Protein AF-A0A1E4T4C9-F1 (afdb_monomer)

Radius of gyration: 32.25 Å; Cα contacts (8 Å, |Δi|>4): 107; chains: 1; bounding box: 64×19×102 Å

Mean predicted aligned error: 11.37 Å

Secondary structure (DSSP, 8-state):
-HHHHHHHHHHHHHHHHHHHHHHHHHHHHHHHHHHHHHHHHHHHHHHHHHHHHHHHHHHHHHHHH-SEEEEEHHHHHHHHTTTS-HHHHHHHSEEEE--TT-GGG-EEEEETHHHHHHHHHHHHHHHHHHHHHHHHHHHHHHHHHHHHHHHHHHHHH-

Sequence (158 aa):
IDSLKYNNLYNTREEMDSRIETKLLTYIDSETKQNTELLTKIDNTKELLKNRMKINDLIDKYTKQSRTITLTREEVQNLFGQDLDYNTILKSGKPLSHHKNQPMLDEFEFSMSSVQMSCKSLANAITIKMRECDELRKQVAESKSRWEDVSGKVVHLL

Structure (mmCIF, N/CA/C/O backbone):
data_AF-A0A1E4T4C9-F1
#
_entry.id   AF-A0A1E4T4C9-F1
#
loop_
_atom_site.group_PDB
_atom_site.id
_atom_site.type_symbol
_atom_site.label_atom_id
_atom_site.label_alt_id
_atom_site.label_comp_id
_atom_site.label_asym_id
_atom_site.label_entity_id
_atom_site.label_seq_id
_atom_site.pdbx_PDB_ins_code
_atom_site.Cartn_x
_atom_site.Cartn_y
_atom_site.Cartn_z
_atom_site.occupancy
_atom_site.B_iso_or_equiv
_atom_site.auth_seq_id
_atom_site.auth_comp_id
_atom_site.auth_asym_id
_atom_site.auth_atom_id
_atom_site.pdbx_PDB_model_num
ATOM 1 N N . ILE A 1 1 ? 46.275 8.889 -52.905 1.00 62.66 1 ILE A N 1
ATOM 2 C CA . ILE A 1 1 ? 46.030 9.739 -51.711 1.00 62.66 1 ILE A CA 1
ATOM 3 C C . ILE A 1 1 ? 44.532 9.815 -51.418 1.00 62.66 1 ILE A C 1
ATOM 5 O O . ILE A 1 1 ? 44.153 9.498 -50.300 1.00 62.66 1 ILE A O 1
ATOM 9 N N . ASP A 1 2 ? 43.678 10.083 -52.412 1.00 65.12 2 ASP A N 1
ATOM 10 C CA . ASP A 1 2 ? 42.219 10.174 -52.201 1.00 65.12 2 ASP A CA 1
ATOM 11 C C . ASP A 1 2 ? 41.534 8.856 -51.805 1.00 65.12 2 ASP A C 1
ATOM 13 O O . ASP A 1 2 ? 40.693 8.861 -50.915 1.00 65.12 2 ASP A O 1
ATOM 17 N N . SER A 1 3 ? 41.952 7.711 -52.358 1.00 68.31 3 SER A N 1
ATOM 18 C CA . SER A 1 3 ? 41.419 6.387 -51.968 1.00 68.31 3 SER A CA 1
ATOM 19 C C . SER A 1 3 ? 41.748 6.001 -50.514 1.00 68.31 3 SER A C 1
ATOM 21 O O . SER A 1 3 ? 40.895 5.467 -49.812 1.00 68.31 3 SER A O 1
ATOM 23 N N . LEU A 1 4 ? 42.952 6.326 -50.027 1.00 72.75 4 LEU A N 1
ATOM 24 C CA . LEU A 1 4 ? 43.340 6.111 -48.625 1.00 72.75 4 LEU A CA 1
ATOM 25 C C . LEU A 1 4 ? 42.569 7.041 -47.681 1.00 72.75 4 LEU A C 1
ATOM 27 O O . LEU A 1 4 ? 42.153 6.628 -46.604 1.00 72.75 4 LEU A O 1
ATOM 31 N N . LYS A 1 5 ? 42.341 8.290 -48.105 1.00 72.75 5 LYS A N 1
ATOM 32 C CA . LYS A 1 5 ? 41.525 9.257 -47.363 1.00 72.75 5 LYS A CA 1
ATOM 33 C C . LYS A 1 5 ? 40.066 8.797 -47.274 1.00 72.75 5 LYS A C 1
ATOM 35 O O . LYS A 1 5 ? 39.472 8.891 -46.208 1.00 72.75 5 LYS A O 1
ATOM 40 N N . TYR A 1 6 ? 39.526 8.255 -48.366 1.00 73.25 6 TYR A N 1
ATOM 41 C CA . TYR A 1 6 ? 38.178 7.694 -48.427 1.00 73.25 6 TYR A CA 1
ATOM 42 C C . TYR A 1 6 ? 38.021 6.458 -47.529 1.00 73.25 6 TYR A C 1
ATOM 44 O O . TYR A 1 6 ? 37.111 6.432 -46.707 1.00 73.25 6 TYR A O 1
ATOM 52 N N . ASN A 1 7 ? 38.944 5.490 -47.598 1.00 74.00 7 ASN A N 1
ATOM 53 C CA . ASN A 1 7 ? 38.919 4.309 -46.723 1.00 74.00 7 ASN A CA 1
ATOM 54 C C . ASN A 1 7 ? 39.040 4.672 -45.240 1.00 74.00 7 ASN A C 1
ATOM 56 O O . ASN A 1 7 ? 38.330 4.114 -44.411 1.00 74.00 7 ASN A O 1
ATOM 60 N N . ASN A 1 8 ? 39.895 5.637 -44.895 1.00 74.88 8 ASN A N 1
ATOM 61 C CA . ASN A 1 8 ? 40.017 6.080 -43.508 1.00 74.88 8 ASN A CA 1
ATOM 62 C C . ASN A 1 8 ? 38.733 6.751 -43.003 1.00 74.88 8 ASN A C 1
ATOM 64 O O . ASN A 1 8 ? 38.329 6.506 -41.870 1.00 74.88 8 ASN A O 1
ATOM 68 N N . LEU A 1 9 ? 38.071 7.567 -43.830 1.00 77.88 9 LEU A N 1
ATOM 69 C CA . LEU A 1 9 ? 36.792 8.189 -43.473 1.00 77.88 9 LEU A CA 1
ATOM 70 C C . LEU A 1 9 ? 35.664 7.157 -43.346 1.00 77.88 9 LEU A C 1
ATOM 72 O O . LEU A 1 9 ? 34.855 7.265 -42.429 1.00 77.88 9 LEU A O 1
ATOM 76 N N . TYR A 1 10 ? 35.636 6.151 -44.222 1.00 77.38 10 TYR A N 1
ATOM 77 C CA . TYR A 1 10 ? 34.677 5.049 -44.161 1.00 77.38 10 TYR A CA 1
ATOM 78 C C . TYR A 1 10 ? 34.843 4.224 -42.875 1.00 77.38 10 TYR A C 1
ATOM 80 O O . TYR A 1 10 ? 33.887 4.071 -42.122 1.00 77.38 10 TYR A O 1
ATOM 88 N N . ASN A 1 11 ? 36.070 3.802 -42.555 1.00 78.69 11 ASN A N 1
ATOM 89 C CA . ASN A 1 11 ? 36.355 3.042 -41.333 1.00 78.69 11 ASN A CA 1
ATOM 90 C C . ASN A 1 11 ? 36.059 3.854 -40.063 1.00 78.69 11 ASN A C 1
ATOM 92 O O . ASN A 1 11 ? 35.511 3.327 -39.102 1.00 78.69 11 ASN A O 1
ATOM 96 N N . THR A 1 12 ? 36.376 5.155 -40.070 1.00 81.38 12 THR A N 1
ATOM 97 C CA . THR A 1 12 ? 36.063 6.051 -38.942 1.00 81.38 12 THR A CA 1
ATOM 98 C C . THR A 1 12 ? 34.552 6.170 -38.734 1.00 81.38 12 THR A C 1
ATOM 100 O O . THR A 1 12 ? 34.092 6.246 -37.597 1.00 81.38 12 THR A O 1
ATOM 103 N N . ARG A 1 13 ? 33.771 6.185 -39.821 1.00 80.25 13 ARG A N 1
ATOM 104 C CA . ARG A 1 13 ? 32.309 6.204 -39.755 1.00 80.25 13 ARG A CA 1
ATOM 105 C C . ARG A 1 13 ? 31.761 4.901 -39.174 1.00 80.25 13 ARG A C 1
ATOM 107 O O . ARG A 1 13 ? 30.992 4.976 -38.226 1.00 80.25 13 ARG A O 1
ATOM 114 N N . GLU A 1 14 ? 32.194 3.743 -39.672 1.00 79.44 14 GLU A N 1
ATOM 115 C CA . GLU A 1 14 ? 31.755 2.449 -39.124 1.00 79.44 14 GLU A CA 1
ATOM 116 C C . GLU A 1 14 ? 32.119 2.294 -37.637 1.00 79.44 14 GLU A C 1
ATOM 118 O O . GLU A 1 14 ? 31.298 1.839 -36.842 1.00 79.44 14 GLU A O 1
ATOM 123 N N . GLU A 1 15 ? 33.308 2.742 -37.216 1.00 84.88 15 GLU A N 1
ATOM 124 C CA . GLU A 1 15 ? 33.681 2.754 -35.794 1.00 84.88 15 GLU A CA 1
ATOM 125 C C . GLU A 1 15 ? 32.794 3.686 -34.955 1.00 84.88 15 GLU A C 1
ATOM 127 O O . GLU A 1 15 ? 32.467 3.368 -33.807 1.00 84.88 15 GLU A O 1
ATOM 132 N N . MET A 1 16 ? 32.415 4.851 -35.489 1.00 82.25 16 MET A N 1
ATOM 133 C CA . MET A 1 16 ? 31.498 5.764 -34.803 1.00 82.25 16 MET A CA 1
ATOM 134 C C . MET A 1 16 ? 30.099 5.163 -34.684 1.00 82.25 16 MET A C 1
ATOM 136 O O . MET A 1 16 ? 29.543 5.191 -33.585 1.00 82.25 16 MET A O 1
ATOM 140 N N . ASP A 1 17 ? 29.573 4.578 -35.760 1.00 78.75 17 ASP A N 1
ATOM 141 C CA . ASP A 1 17 ? 28.251 3.947 -35.792 1.00 78.75 17 ASP A CA 1
ATOM 142 C C . ASP A 1 17 ? 28.195 2.771 -34.797 1.00 78.75 17 ASP A C 1
ATOM 144 O O . ASP A 1 17 ? 27.321 2.736 -33.928 1.00 78.75 17 ASP A O 1
ATOM 148 N N . SER A 1 18 ? 29.218 1.907 -34.779 1.00 81.12 18 SER A N 1
ATOM 149 C CA . SER A 1 18 ? 29.323 0.797 -33.817 1.00 81.12 18 SER A CA 1
ATOM 150 C C . SER A 1 18 ? 29.443 1.264 -32.354 1.00 81.12 18 SER A C 1
ATOM 152 O O . SER A 1 18 ? 28.839 0.684 -31.440 1.00 81.12 18 SER A O 1
ATOM 154 N N . ARG A 1 19 ? 30.179 2.357 -32.085 1.00 84.25 19 ARG A N 1
ATOM 155 C CA . ARG A 1 19 ? 30.264 2.942 -30.728 1.00 84.25 19 ARG A CA 1
ATOM 156 C C . ARG A 1 19 ? 28.947 3.570 -30.285 1.00 84.25 19 ARG A C 1
ATOM 158 O O . A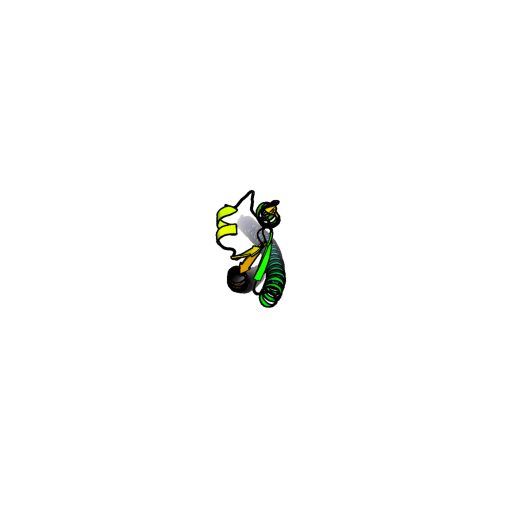RG A 1 19 ? 28.642 3.523 -29.090 1.00 84.25 19 ARG A O 1
ATOM 165 N N . ILE A 1 20 ? 28.206 4.189 -31.202 1.00 79.94 20 ILE A N 1
ATOM 166 C CA . ILE A 1 20 ? 26.882 4.758 -30.930 1.00 79.94 20 ILE A CA 1
ATOM 167 C C . ILE A 1 20 ? 25.905 3.628 -30.603 1.00 79.94 20 ILE A C 1
ATOM 169 O O . ILE A 1 20 ? 25.270 3.679 -29.549 1.00 79.94 20 ILE A O 1
ATOM 173 N N . GLU A 1 21 ? 25.862 2.584 -31.429 1.00 79.44 21 GLU A N 1
ATOM 174 C CA . GLU A 1 21 ? 25.024 1.400 -31.222 1.00 79.44 21 GLU A CA 1
ATOM 175 C C . GLU A 1 21 ? 25.282 0.757 -29.854 1.00 79.44 21 GLU A C 1
ATOM 177 O O . GLU A 1 21 ? 24.367 0.617 -29.041 1.00 79.44 21 GLU A O 1
ATOM 182 N N . THR A 1 22 ? 26.547 0.469 -29.536 1.00 81.81 22 THR A N 1
ATOM 183 C CA . THR A 1 22 ? 26.927 -0.166 -28.262 1.00 81.81 22 THR A CA 1
ATOM 184 C C . THR A 1 22 ? 26.492 0.668 -27.053 1.00 81.81 22 THR A C 1
ATOM 186 O O . THR A 1 22 ? 25.983 0.133 -26.061 1.00 81.81 22 THR A O 1
ATOM 189 N N . LYS A 1 23 ? 26.675 1.995 -27.113 1.00 83.12 23 LYS A N 1
ATOM 190 C CA . LYS A 1 23 ? 26.260 2.898 -26.029 1.00 83.12 23 LYS A CA 1
ATOM 191 C C . LYS A 1 23 ? 24.743 2.940 -25.873 1.00 83.12 23 LYS A C 1
ATOM 193 O O . LYS A 1 23 ? 24.268 2.953 -24.739 1.00 83.12 23 LYS A O 1
ATOM 198 N N . LEU A 1 24 ? 24.002 2.961 -26.980 1.00 80.19 24 LEU A N 1
ATOM 199 C CA . LEU A 1 24 ? 22.541 2.988 -26.961 1.00 80.19 24 LEU A CA 1
ATOM 200 C C . LEU A 1 24 ? 21.973 1.682 -26.402 1.00 80.19 24 LEU A C 1
ATOM 202 O O . LEU A 1 24 ? 21.144 1.742 -25.497 1.00 80.19 24 LEU A O 1
ATOM 206 N N . LEU A 1 25 ? 22.478 0.525 -26.841 1.00 79.81 25 LEU A N 1
ATOM 207 C CA . LEU A 1 25 ? 22.076 -0.783 -26.307 1.00 79.81 25 LEU A CA 1
ATOM 208 C C . LEU A 1 25 ? 22.343 -0.890 -24.799 1.00 79.81 25 LEU A C 1
ATOM 210 O O . LEU A 1 25 ? 21.449 -1.244 -24.036 1.00 79.81 25 LEU A O 1
ATOM 214 N N . THR A 1 26 ? 23.529 -0.469 -24.346 1.00 84.94 26 THR A N 1
ATOM 215 C CA . THR A 1 26 ? 23.871 -0.460 -22.910 1.00 84.94 26 THR A CA 1
ATOM 216 C C . THR A 1 26 ? 22.909 0.418 -22.098 1.00 84.94 26 THR A C 1
ATOM 218 O O . THR A 1 26 ? 22.525 0.070 -20.979 1.00 84.94 26 THR A O 1
ATOM 221 N N . TYR A 1 27 ? 22.513 1.568 -22.649 1.00 83.31 27 TYR A N 1
ATOM 222 C CA . TYR A 1 27 ? 21.563 2.465 -21.998 1.00 83.31 27 TYR A CA 1
ATOM 223 C C . TYR A 1 27 ? 20.162 1.838 -21.916 1.00 83.31 27 TYR A C 1
ATOM 225 O O . TYR A 1 27 ? 19.547 1.852 -20.850 1.00 83.31 27 TYR A O 1
ATOM 233 N N . ILE A 1 28 ? 19.693 1.222 -23.006 1.00 80.31 28 ILE A N 1
ATOM 234 C CA . ILE A 1 28 ? 18.401 0.520 -23.073 1.00 80.31 28 ILE A CA 1
ATOM 235 C C . ILE A 1 28 ? 18.335 -0.618 -22.046 1.00 80.31 28 ILE A C 1
ATOM 237 O O . ILE A 1 28 ? 17.335 -0.742 -21.332 1.00 80.31 28 ILE A O 1
ATOM 241 N N . ASP A 1 29 ? 19.398 -1.413 -21.918 1.00 80.94 29 ASP A N 1
ATOM 242 C CA . ASP A 1 29 ? 19.468 -2.503 -20.939 1.00 80.94 29 ASP A CA 1
ATOM 243 C C . ASP A 1 29 ? 19.393 -1.979 -19.499 1.00 80.94 29 ASP A C 1
ATOM 245 O O . ASP A 1 29 ? 18.646 -2.506 -18.665 1.00 80.94 29 ASP A O 1
ATOM 249 N N . SER A 1 30 ? 20.126 -0.898 -19.207 1.00 86.12 30 SER A N 1
ATOM 250 C CA . SER A 1 30 ? 20.096 -0.237 -17.899 1.00 86.12 30 SER A CA 1
ATOM 251 C C . SER A 1 30 ? 18.696 0.286 -17.556 1.00 86.12 30 SER A C 1
ATOM 253 O O . SER A 1 30 ? 18.185 0.006 -16.469 1.00 86.12 30 SER A O 1
ATOM 255 N N . GLU A 1 31 ? 18.044 1.000 -18.475 1.00 84.38 31 GLU A N 1
ATOM 256 C CA . GLU A 1 31 ? 16.681 1.522 -18.289 1.00 84.38 31 GLU A CA 1
ATOM 257 C C . GLU A 1 31 ? 15.652 0.393 -18.122 1.00 84.38 31 GLU A C 1
ATOM 259 O O . GLU A 1 31 ? 14.770 0.453 -17.261 1.00 84.38 31 GLU A O 1
ATOM 264 N N . THR A 1 32 ? 15.780 -0.689 -18.894 1.00 82.06 32 THR A N 1
ATOM 265 C CA . THR A 1 32 ? 14.893 -1.860 -18.798 1.00 82.06 32 THR A CA 1
ATOM 266 C C . THR A 1 32 ? 14.999 -2.530 -17.428 1.00 82.06 32 THR A C 1
ATOM 268 O O . THR A 1 32 ? 13.980 -2.879 -16.813 1.00 82.06 32 THR A O 1
ATOM 271 N N . LYS A 1 33 ? 16.224 -2.663 -16.907 1.00 86.62 33 LYS A N 1
ATOM 272 C CA . LYS A 1 33 ? 16.468 -3.174 -15.556 1.00 86.62 33 LYS A CA 1
ATOM 273 C C . LYS A 1 33 ? 15.841 -2.265 -14.497 1.00 86.62 33 LYS A C 1
ATOM 275 O O . LYS A 1 33 ? 15.100 -2.757 -13.645 1.00 86.62 33 LYS A O 1
ATOM 280 N N . GLN A 1 34 ? 16.066 -0.953 -14.581 1.00 89.19 34 GLN A N 1
ATOM 281 C CA . GLN A 1 34 ? 15.492 0.017 -13.642 1.00 89.19 34 GLN A CA 1
ATOM 282 C C . GLN A 1 34 ? 13.957 -0.012 -13.645 1.00 89.19 34 GLN A C 1
ATOM 284 O O . GLN A 1 34 ? 13.342 -0.050 -12.579 1.00 89.19 34 GLN A O 1
ATOM 289 N N . ASN A 1 35 ? 13.326 -0.084 -14.819 1.00 86.75 35 ASN A N 1
ATOM 290 C CA . ASN A 1 35 ? 11.871 -0.208 -14.936 1.00 86.75 35 ASN A CA 1
ATOM 291 C C . ASN A 1 35 ? 11.343 -1.475 -14.247 1.00 86.75 35 ASN A C 1
ATOM 293 O O . ASN A 1 35 ? 10.336 -1.426 -13.540 1.00 86.75 35 ASN A O 1
ATOM 297 N N . THR A 1 36 ? 12.037 -2.603 -14.402 1.00 86.75 36 THR A N 1
ATOM 298 C CA . THR A 1 36 ? 11.662 -3.872 -13.753 1.00 86.75 36 THR A CA 1
ATOM 299 C C . THR A 1 36 ? 11.763 -3.777 -12.227 1.00 86.75 36 THR A C 1
ATOM 301 O O . THR A 1 36 ? 10.860 -4.214 -11.504 1.00 86.75 36 THR A O 1
ATOM 304 N N . GLU A 1 37 ? 12.830 -3.155 -11.720 1.00 91.81 37 GLU A N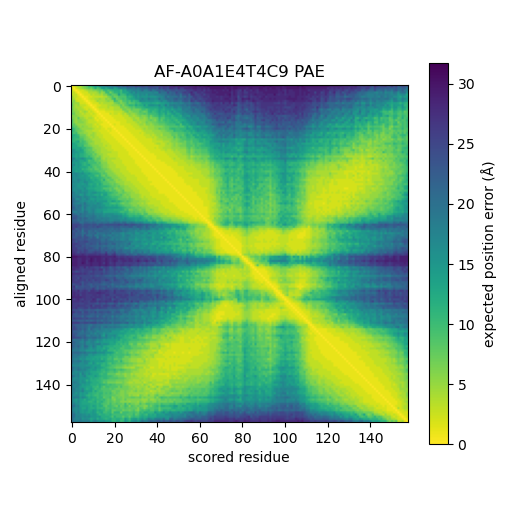 1
ATOM 305 C CA . GLU A 1 37 ? 13.009 -2.907 -10.286 1.00 91.81 37 GLU A CA 1
ATOM 306 C C . GLU A 1 37 ? 11.923 -1.977 -9.724 1.00 91.81 37 GLU A C 1
ATOM 308 O O . GLU A 1 37 ? 11.381 -2.242 -8.647 1.00 91.81 37 GLU A O 1
ATOM 313 N N . LEU A 1 38 ? 11.566 -0.912 -10.451 1.00 91.62 38 LEU A N 1
ATOM 314 C CA . LEU A 1 38 ? 10.505 0.019 -10.057 1.00 91.62 38 LEU A CA 1
ATOM 315 C C . LEU A 1 38 ? 9.138 -0.666 -10.000 1.00 91.62 38 LEU A C 1
ATOM 317 O O . LEU A 1 38 ? 8.434 -0.515 -9.002 1.00 91.62 38 LEU A O 1
ATOM 321 N N . LEU A 1 39 ? 8.782 -1.467 -11.009 1.00 90.69 39 LEU A N 1
ATOM 322 C CA . LEU A 1 39 ? 7.530 -2.233 -11.007 1.00 90.69 39 LEU A CA 1
ATOM 323 C C . LEU A 1 39 ? 7.457 -3.190 -9.814 1.00 90.69 39 LEU A C 1
ATOM 325 O O . LEU A 1 39 ? 6.444 -3.235 -9.119 1.00 90.69 39 LEU A O 1
ATOM 329 N N . THR A 1 40 ? 8.555 -3.888 -9.519 1.00 93.00 40 THR A N 1
ATOM 330 C CA . THR A 1 40 ? 8.634 -4.796 -8.366 1.00 93.00 40 THR A CA 1
ATOM 331 C C . THR A 1 40 ? 8.455 -4.042 -7.045 1.00 93.00 40 THR A C 1
ATOM 333 O O . THR A 1 40 ? 7.715 -4.480 -6.163 1.00 93.00 40 THR A O 1
ATOM 336 N N . LYS A 1 41 ? 9.091 -2.871 -6.897 1.00 93.81 41 LYS A N 1
ATOM 337 C CA . LYS A 1 41 ? 8.935 -2.012 -5.709 1.00 93.81 41 LYS A CA 1
ATOM 338 C C . LYS A 1 41 ? 7.501 -1.507 -5.548 1.00 93.81 41 LYS A C 1
ATOM 340 O O . LYS A 1 41 ? 6.989 -1.505 -4.425 1.00 93.81 41 LYS A O 1
ATOM 345 N N . ILE A 1 42 ? 6.855 -1.101 -6.641 1.00 91.00 42 ILE A N 1
ATOM 346 C CA . ILE A 1 42 ? 5.453 -0.663 -6.637 1.00 91.00 42 ILE A CA 1
ATOM 347 C C . ILE A 1 42 ? 4.544 -1.810 -6.186 1.00 91.00 42 ILE A C 1
ATOM 349 O O . ILE A 1 42 ? 3.713 -1.614 -5.300 1.00 91.00 42 ILE A O 1
ATOM 353 N N . ASP A 1 43 ? 4.748 -3.017 -6.712 1.00 91.56 43 ASP A N 1
ATOM 354 C CA . ASP A 1 43 ? 3.918 -4.181 -6.388 1.00 91.56 43 ASP A CA 1
ATOM 355 C C . ASP A 1 43 ? 4.065 -4.614 -4.931 1.00 91.56 43 ASP A C 1
ATOM 357 O O . ASP A 1 43 ? 3.062 -4.796 -4.235 1.00 91.56 43 ASP A O 1
ATOM 361 N N . ASN A 1 44 ? 5.299 -4.660 -4.427 1.00 92.62 44 ASN A N 1
ATOM 362 C CA . ASN A 1 44 ? 5.570 -4.932 -3.016 1.00 92.62 44 ASN A CA 1
ATOM 363 C C . ASN A 1 44 ? 4.927 -3.880 -2.099 1.00 92.62 44 ASN A C 1
ATOM 365 O O . ASN A 1 44 ? 4.327 -4.216 -1.076 1.00 92.62 44 ASN A O 1
ATOM 369 N N . THR A 1 45 ? 5.008 -2.601 -2.476 1.00 90.81 45 THR A N 1
ATOM 370 C CA . THR A 1 45 ? 4.394 -1.503 -1.715 1.00 90.81 45 THR A CA 1
ATOM 371 C C . THR A 1 45 ? 2.872 -1.618 -1.714 1.00 90.81 45 THR A C 1
ATOM 373 O O . THR A 1 45 ? 2.236 -1.468 -0.668 1.00 90.81 45 THR A O 1
ATOM 376 N N . LYS A 1 46 ? 2.270 -1.944 -2.863 1.00 89.31 46 LYS A N 1
ATOM 377 C CA . LYS A 1 46 ? 0.823 -2.139 -2.979 1.00 89.31 46 LYS A CA 1
ATOM 378 C C . LYS A 1 46 ? 0.348 -3.317 -2.131 1.00 89.31 46 LYS A C 1
ATOM 380 O O . LYS A 1 46 ? -0.693 -3.214 -1.485 1.00 89.31 46 LYS A O 1
ATOM 385 N N . GLU A 1 47 ? 1.104 -4.410 -2.079 1.00 91.88 47 GLU A N 1
ATOM 386 C CA . GLU A 1 47 ? 0.761 -5.562 -1.241 1.00 91.88 47 GLU A CA 1
ATOM 387 C C . GLU A 1 47 ? 0.874 -5.244 0.258 1.00 91.88 47 GLU A C 1
ATOM 389 O O . GLU A 1 47 ? -0.024 -5.581 1.035 1.00 91.88 47 GLU A O 1
ATOM 394 N N . LEU A 1 48 ? 1.901 -4.490 0.667 1.00 90.69 48 LEU A N 1
ATOM 395 C CA . LEU A 1 48 ? 2.013 -3.972 2.033 1.00 90.69 48 LEU A CA 1
ATOM 396 C C . LEU A 1 48 ? 0.792 -3.117 2.413 1.00 90.69 48 LEU A C 1
ATOM 398 O O . LEU A 1 48 ? 0.239 -3.272 3.503 1.00 90.69 48 LEU A O 1
ATOM 402 N N . LEU A 1 49 ? 0.346 -2.234 1.513 1.00 88.94 49 LEU A N 1
ATOM 403 C CA . LEU A 1 49 ? -0.839 -1.396 1.718 1.00 88.94 49 LEU A CA 1
ATOM 404 C C . LEU A 1 49 ? -2.118 -2.232 1.864 1.00 88.94 49 LEU A C 1
ATOM 406 O O . LEU A 1 49 ? -2.910 -1.961 2.768 1.00 88.94 49 LEU A O 1
ATOM 410 N N . LYS A 1 50 ? -2.299 -3.290 1.061 1.00 90.50 50 LYS A N 1
ATOM 411 C CA . LYS A 1 50 ? -3.427 -4.225 1.232 1.00 90.50 50 LYS A CA 1
ATOM 412 C C . LYS A 1 50 ? -3.389 -4.925 2.588 1.00 90.50 50 LYS A C 1
ATOM 414 O O . LYS A 1 50 ? -4.427 -5.063 3.229 1.00 90.50 50 LYS A O 1
ATOM 419 N N . ASN A 1 51 ? -2.214 -5.354 3.044 1.00 88.75 51 ASN A N 1
ATOM 420 C CA . ASN A 1 51 ? -2.074 -5.995 4.352 1.00 88.75 51 ASN A CA 1
ATOM 421 C C . ASN A 1 51 ? -2.391 -5.023 5.496 1.00 88.75 51 ASN A C 1
ATOM 423 O O . ASN A 1 51 ? -3.106 -5.392 6.426 1.00 88.75 51 ASN A O 1
ATOM 427 N N . ARG A 1 52 ? -1.959 -3.760 5.390 1.00 88.69 52 ARG A N 1
ATOM 428 C CA . ARG A 1 52 ? -2.353 -2.696 6.330 1.00 88.69 52 ARG A CA 1
ATOM 429 C C . ARG A 1 52 ? -3.863 -2.460 6.329 1.00 88.69 52 ARG A C 1
ATOM 431 O O . ARG A 1 52 ? -4.433 -2.316 7.405 1.00 88.69 52 ARG A O 1
ATOM 438 N N . MET A 1 53 ? -4.511 -2.484 5.160 1.00 89.81 53 MET A N 1
ATOM 439 C CA . MET A 1 53 ? -5.971 -2.376 5.068 1.00 89.81 53 MET A CA 1
ATOM 440 C C . MET A 1 53 ? -6.660 -3.530 5.801 1.00 89.81 53 MET A C 1
ATOM 442 O O . MET A 1 53 ? -7.525 -3.286 6.631 1.00 89.81 53 MET A O 1
ATOM 446 N N . LYS A 1 54 ? -6.223 -4.778 5.576 1.00 90.25 54 LYS A N 1
ATOM 447 C CA . LYS A 1 54 ? -6.781 -5.955 6.265 1.00 90.25 54 LYS A CA 1
ATOM 448 C C . LYS A 1 54 ? -6.680 -5.829 7.787 1.00 90.25 54 LYS A C 1
ATOM 450 O O . LYS A 1 54 ? -7.641 -6.133 8.484 1.00 90.25 54 LYS A O 1
ATOM 455 N N . ILE A 1 55 ? -5.534 -5.378 8.302 1.00 87.81 55 ILE A N 1
ATOM 456 C CA . ILE A 1 55 ? -5.339 -5.158 9.743 1.00 87.81 55 ILE A CA 1
ATOM 457 C C . ILE A 1 55 ? -6.278 -4.056 10.247 1.00 87.81 55 ILE A C 1
ATOM 459 O O . ILE A 1 55 ? -6.957 -4.247 11.253 1.00 87.81 55 ILE A O 1
ATOM 463 N N . ASN A 1 56 ? -6.361 -2.932 9.534 1.00 89.12 56 ASN A N 1
ATOM 464 C CA . ASN A 1 56 ? -7.254 -1.830 9.884 1.00 89.12 56 ASN A CA 1
ATOM 465 C C . ASN A 1 56 ? -8.729 -2.266 9.905 1.00 89.12 56 ASN A C 1
ATOM 467 O O . ASN A 1 56 ? -9.452 -1.929 10.837 1.00 89.12 56 ASN A O 1
ATOM 471 N N . ASP A 1 57 ? -9.157 -3.081 8.941 1.00 88.62 57 ASP A N 1
ATOM 472 C CA . ASP A 1 57 ? -10.513 -3.635 8.885 1.00 88.62 57 ASP A CA 1
ATOM 473 C C . ASP A 1 57 ? -10.798 -4.595 10.047 1.00 88.62 57 ASP A C 1
ATOM 475 O O . ASP A 1 57 ? -11.921 -4.643 10.550 1.00 88.62 57 ASP A O 1
ATOM 479 N N . LEU A 1 58 ? -9.804 -5.374 10.488 1.00 88.06 58 LEU A N 1
ATOM 480 C CA . LEU A 1 58 ? -9.935 -6.238 11.666 1.00 88.06 58 LEU A CA 1
ATOM 481 C C . LEU A 1 58 ? -10.095 -5.411 12.947 1.00 88.06 58 LEU A C 1
ATOM 483 O O . LEU A 1 58 ? -10.981 -5.706 13.750 1.00 88.06 58 LEU A O 1
ATOM 487 N N . ILE A 1 59 ? -9.293 -4.354 13.110 1.00 86.06 59 ILE A N 1
ATOM 488 C CA . ILE A 1 59 ? -9.391 -3.427 14.247 1.00 86.06 59 ILE A CA 1
ATOM 489 C C . ILE A 1 59 ? -10.748 -2.708 14.231 1.00 86.06 59 ILE A C 1
ATOM 491 O O . ILE A 1 59 ? -11.437 -2.665 15.250 1.00 86.06 59 ILE A O 1
ATOM 495 N N . ASP A 1 60 ? -11.189 -2.202 13.078 1.00 87.19 60 ASP A N 1
ATOM 496 C CA . ASP A 1 60 ? -12.494 -1.547 12.931 1.00 87.19 60 ASP A CA 1
ATOM 497 C C . ASP A 1 60 ? -13.654 -2.511 13.244 1.00 87.19 60 ASP A C 1
ATOM 499 O O . ASP A 1 60 ? -14.588 -2.156 13.960 1.00 87.19 60 ASP A O 1
ATOM 503 N N . LYS A 1 61 ? -13.582 -3.773 12.798 1.00 86.06 61 LYS A N 1
ATOM 504 C CA . LYS A 1 61 ? -14.575 -4.802 13.161 1.00 86.06 61 LYS A CA 1
ATOM 505 C C . LYS A 1 61 ? -14.620 -5.054 14.666 1.00 86.06 61 LYS A C 1
ATOM 507 O O . LYS A 1 61 ? -15.712 -5.084 15.232 1.00 86.06 61 LYS A O 1
ATOM 512 N N . TYR A 1 62 ? -13.464 -5.203 15.308 1.00 84.19 62 TYR A N 1
ATOM 513 C CA . TYR A 1 62 ? -13.379 -5.422 16.753 1.00 84.19 62 TYR A CA 1
ATOM 514 C C . TYR A 1 62 ? -13.938 -4.224 17.538 1.00 84.19 62 TYR A C 1
ATOM 516 O O . TYR A 1 62 ? -14.794 -4.374 18.410 1.00 84.19 62 TYR A O 1
ATOM 524 N N . THR A 1 63 ? -13.545 -3.007 17.157 1.00 83.31 63 THR A N 1
ATOM 525 C CA . THR A 1 63 ? -14.016 -1.762 17.791 1.00 83.31 63 THR A CA 1
ATOM 526 C C . THR A 1 63 ? -15.478 -1.421 17.495 1.00 83.31 63 THR A C 1
ATOM 528 O O . THR A 1 63 ? -16.077 -0.604 18.190 1.00 83.31 63 THR A O 1
ATOM 531 N N . LYS A 1 64 ? -16.098 -2.021 16.474 1.00 81.00 64 LYS A N 1
ATOM 532 C CA . LYS A 1 64 ? -17.548 -1.923 16.241 1.00 81.00 64 LYS A CA 1
ATOM 533 C C . LYS A 1 64 ? -18.354 -2.863 17.131 1.00 81.00 64 LYS A C 1
ATOM 535 O O . LYS A 1 64 ? -19.483 -2.523 17.482 1.00 81.00 64 LYS A O 1
ATOM 540 N N . GLN A 1 65 ? -17.797 -4.021 17.482 1.00 82.56 65 GLN A N 1
ATOM 541 C CA . GLN A 1 65 ? -18.436 -4.978 18.388 1.00 82.56 65 GLN A CA 1
ATOM 542 C C . GLN A 1 65 ? -18.404 -4.482 19.837 1.00 82.56 65 GLN A C 1
ATOM 544 O O . GLN A 1 65 ? -19.402 -4.609 20.542 1.00 82.56 65 GLN A O 1
ATOM 549 N N . SER A 1 66 ? -17.302 -3.847 20.248 1.00 77.94 66 SER A N 1
ATOM 550 C CA . SER A 1 66 ? -17.165 -3.234 21.570 1.00 77.94 66 SER A CA 1
ATOM 551 C C . SER A 1 66 ? -17.144 -1.711 21.458 1.00 77.94 66 SER A C 1
ATOM 553 O O . SER A 1 66 ? -16.145 -1.121 21.053 1.00 77.94 66 SER A O 1
ATOM 555 N N . ARG A 1 67 ? -18.256 -1.050 21.812 1.00 81.56 67 ARG A N 1
ATOM 556 C CA . ARG A 1 67 ? -18.349 0.428 21.799 1.00 81.56 67 ARG A CA 1
ATOM 557 C C . ARG A 1 67 ? -17.432 1.080 22.830 1.00 81.56 67 ARG A C 1
ATOM 559 O O . ARG A 1 67 ? -17.051 2.244 22.669 1.00 81.56 67 ARG A O 1
ATOM 566 N N . THR A 1 68 ? -17.117 0.331 23.875 1.00 85.06 68 THR A N 1
ATOM 567 C CA . THR A 1 68 ? -16.267 0.752 24.973 1.00 85.06 68 THR A CA 1
ATOM 568 C C . THR A 1 68 ? -15.219 -0.313 25.275 1.00 85.06 68 THR A C 1
ATOM 570 O O . THR A 1 68 ? -15.359 -1.470 24.875 1.00 85.06 68 THR A O 1
ATOM 573 N N . ILE A 1 69 ? -14.135 0.090 25.924 1.00 86.56 69 ILE A N 1
ATOM 574 C CA . ILE A 1 69 ? -13.140 -0.808 26.507 1.00 86.56 69 ILE A CA 1
ATOM 575 C C . ILE A 1 69 ? -12.972 -0.429 27.973 1.00 86.56 69 ILE A C 1
ATOM 577 O O . ILE A 1 69 ? -12.902 0.757 28.295 1.00 86.56 69 ILE A O 1
ATOM 581 N N . THR A 1 70 ? -12.926 -1.430 28.844 1.00 88.81 70 THR A N 1
ATOM 582 C CA . THR A 1 70 ? -12.628 -1.233 30.262 1.00 88.81 70 THR A CA 1
ATOM 583 C C . THR A 1 70 ? -11.156 -1.522 30.490 1.00 88.81 70 THR A C 1
ATOM 585 O O . THR A 1 70 ? -10.678 -2.574 30.073 1.00 88.81 70 THR A O 1
ATOM 588 N N . LEU A 1 71 ? -10.452 -0.589 31.126 1.00 89.50 71 LEU A N 1
ATOM 589 C CA . LEU A 1 71 ? -9.066 -0.760 31.553 1.00 89.50 71 LEU A CA 1
ATOM 590 C C . LEU A 1 71 ? -8.930 -0.324 33.009 1.00 89.50 71 LEU A C 1
ATOM 592 O O . LEU A 1 71 ? -9.535 0.662 33.436 1.00 89.50 71 LEU A O 1
ATOM 596 N N . THR A 1 72 ? -8.100 -1.035 33.754 1.00 91.12 72 THR A N 1
ATOM 597 C CA . THR A 1 72 ? -7.647 -0.628 35.083 1.00 91.12 72 THR A CA 1
ATOM 598 C C . THR A 1 72 ? -6.642 0.517 34.989 1.00 91.12 72 THR A C 1
ATOM 600 O O . THR A 1 72 ? -5.985 0.731 33.963 1.00 91.12 72 THR A O 1
ATOM 603 N N . ARG A 1 73 ? -6.474 1.260 36.084 1.00 88.81 73 ARG A N 1
ATOM 604 C CA . ARG A 1 73 ? -5.428 2.286 36.194 1.00 88.81 73 ARG A CA 1
ATOM 605 C C . ARG A 1 73 ? -4.036 1.715 35.910 1.00 88.81 73 ARG A C 1
ATOM 607 O O . ARG A 1 73 ? -3.251 2.379 35.237 1.00 88.81 73 ARG A O 1
ATOM 614 N N . GLU A 1 74 ? -3.751 0.507 36.394 1.00 89.25 74 GLU A N 1
ATOM 615 C CA . GLU A 1 74 ? -2.492 -0.199 36.132 1.00 89.25 74 GLU A CA 1
ATOM 616 C C . GLU A 1 74 ? -2.287 -0.471 34.635 1.00 89.25 74 GLU A C 1
ATOM 618 O O . GLU A 1 74 ? -1.228 -0.160 34.090 1.00 89.25 74 GLU A O 1
ATOM 623 N N . GLU A 1 75 ? -3.305 -0.974 33.933 1.00 88.62 75 GLU A N 1
ATOM 624 C CA . GLU A 1 75 ? -3.229 -1.215 32.487 1.00 88.62 75 GLU A CA 1
ATOM 625 C C . GLU A 1 75 ? -3.018 0.081 31.698 1.00 88.62 75 GLU A C 1
ATOM 627 O O . GLU A 1 75 ? -2.185 0.118 30.795 1.00 88.62 75 GLU A O 1
ATOM 632 N N . VAL A 1 76 ? -3.702 1.172 32.059 1.00 85.88 76 VAL A N 1
ATOM 633 C CA . VAL A 1 76 ? -3.492 2.487 31.424 1.00 85.88 76 VAL A CA 1
ATOM 634 C C . VAL A 1 76 ? -2.065 2.991 31.669 1.00 85.88 76 VAL A C 1
ATOM 636 O O . VAL A 1 76 ? -1.422 3.500 30.750 1.00 85.88 76 VAL A O 1
ATOM 639 N N . GLN A 1 77 ? -1.536 2.828 32.883 1.00 85.75 77 GLN A N 1
ATOM 640 C CA . GLN A 1 77 ? -0.159 3.207 33.199 1.00 85.75 77 GLN A CA 1
ATOM 641 C C . GLN A 1 77 ? 0.857 2.371 32.408 1.00 85.75 77 GLN A C 1
ATOM 643 O O . GLN A 1 77 ? 1.813 2.929 31.875 1.00 85.75 77 GLN A O 1
ATOM 648 N N . ASN A 1 78 ? 0.634 1.063 32.277 1.00 86.00 78 ASN A N 1
ATOM 649 C CA . ASN A 1 78 ? 1.513 0.172 31.520 1.00 86.00 78 ASN A CA 1
ATOM 650 C C . ASN A 1 78 ? 1.470 0.446 30.010 1.00 86.00 78 ASN A C 1
ATOM 652 O O . ASN A 1 78 ? 2.498 0.364 29.342 1.00 86.00 78 ASN A O 1
ATOM 656 N N . LEU A 1 79 ? 0.298 0.790 29.468 1.00 83.50 79 LEU A N 1
ATOM 657 C CA . LEU A 1 79 ? 0.116 1.049 28.038 1.00 83.50 79 LEU A CA 1
ATOM 658 C C . LEU A 1 79 ? 0.629 2.428 27.599 1.00 83.50 79 LEU A C 1
ATOM 660 O O . LEU A 1 79 ? 1.045 2.573 26.452 1.00 83.50 79 LEU A O 1
ATOM 664 N N . PHE A 1 80 ? 0.586 3.438 28.475 1.00 78.94 80 PHE A N 1
ATOM 665 C CA . PHE A 1 80 ? 0.801 4.837 28.075 1.00 78.94 80 PHE A CA 1
ATOM 666 C C . PHE A 1 80 ? 1.795 5.623 28.941 1.00 78.94 80 PHE A C 1
ATOM 668 O O . PHE A 1 80 ? 2.165 6.736 28.575 1.00 78.94 80 PHE A O 1
ATOM 675 N N . GLY A 1 81 ? 2.239 5.077 30.076 1.00 64.06 81 GLY A N 1
ATOM 676 C CA . GLY A 1 81 ? 2.945 5.820 31.124 1.00 64.06 81 GLY A CA 1
ATOM 677 C C . GLY A 1 81 ? 4.368 6.290 30.807 1.00 64.06 81 GLY A C 1
ATOM 678 O O . GLY A 1 81 ? 4.930 7.009 31.629 1.00 64.06 81 GLY A O 1
ATOM 679 N N . GLN A 1 82 ? 4.956 5.913 29.664 1.00 66.50 82 GLN A N 1
ATOM 680 C CA . GLN A 1 82 ? 6.293 6.381 29.260 1.00 66.50 82 GLN A CA 1
ATOM 681 C C . GLN A 1 82 ? 6.269 7.514 28.222 1.00 66.50 82 GLN A C 1
ATOM 683 O O . GLN A 1 82 ? 7.127 8.389 28.285 1.00 66.50 82 GLN A O 1
ATOM 688 N N . ASP A 1 83 ? 5.268 7.552 27.334 1.00 58.47 83 ASP A N 1
ATOM 689 C CA . ASP A 1 83 ? 5.265 8.455 26.167 1.00 58.47 83 ASP A CA 1
ATOM 690 C C . ASP A 1 83 ? 4.096 9.458 26.144 1.00 58.47 83 ASP A C 1
ATOM 692 O O . ASP A 1 83 ? 4.116 10.428 25.384 1.00 58.47 83 ASP A O 1
ATOM 696 N N . LEU A 1 84 ? 3.064 9.254 26.969 1.00 64.00 84 LEU A N 1
ATOM 697 C CA . LEU A 1 84 ? 1.847 10.070 27.010 1.00 64.00 84 LEU A CA 1
ATOM 698 C C . LEU A 1 84 ? 1.512 10.475 28.450 1.00 64.00 84 LEU A C 1
ATOM 700 O O . LEU A 1 84 ? 1.776 9.741 29.400 1.00 64.00 84 LEU A O 1
ATOM 704 N N . ASP A 1 85 ? 0.880 11.642 28.623 1.00 75.88 85 ASP A N 1
ATOM 705 C CA . ASP A 1 85 ? 0.363 12.057 29.931 1.00 75.88 85 ASP A CA 1
ATOM 706 C C . ASP A 1 85 ? -0.793 11.136 30.352 1.00 75.88 85 ASP A C 1
ATOM 708 O O . ASP A 1 85 ? -1.957 11.343 29.992 1.00 75.88 85 ASP A O 1
ATOM 712 N N . TYR A 1 86 ? -0.456 10.103 31.127 1.00 79.88 86 TYR A N 1
ATOM 713 C CA . TYR A 1 86 ? -1.393 9.090 31.606 1.00 79.88 86 TYR A CA 1
ATOM 714 C C . TYR A 1 86 ? -2.603 9.710 32.328 1.00 79.88 86 TYR A C 1
ATOM 716 O O . TYR A 1 86 ? -3.715 9.187 32.235 1.00 79.88 86 TYR A O 1
ATOM 724 N N . ASN A 1 87 ? -2.426 10.854 33.005 1.00 81.69 87 ASN A N 1
ATOM 725 C CA . ASN A 1 87 ? -3.514 11.545 33.698 1.00 81.69 87 ASN A CA 1
ATOM 726 C C . ASN A 1 87 ? -4.540 12.110 32.722 1.00 81.69 87 ASN A C 1
ATOM 728 O O . ASN A 1 87 ? -5.737 12.119 33.014 1.00 81.69 87 ASN A O 1
ATOM 732 N N . THR A 1 88 ? -4.081 12.594 31.571 1.00 82.12 88 THR A N 1
ATOM 733 C CA . THR A 1 88 ? -4.959 13.085 30.509 1.00 82.12 88 THR A CA 1
ATOM 734 C C . THR A 1 88 ? -5.778 11.940 29.918 1.00 82.12 88 THR A C 1
ATOM 736 O O . THR A 1 88 ? -6.975 12.108 29.683 1.00 82.12 88 THR A O 1
ATOM 739 N N . ILE A 1 89 ? -5.183 10.751 29.777 1.00 80.25 89 ILE A N 1
ATOM 740 C CA . ILE A 1 89 ? -5.909 9.556 29.334 1.00 80.25 89 ILE A CA 1
ATOM 741 C C . ILE A 1 89 ? -6.962 9.171 30.369 1.00 80.25 89 ILE A C 1
ATOM 743 O O . ILE A 1 89 ? -8.135 9.106 30.016 1.00 80.25 89 ILE A O 1
ATOM 747 N N . LEU A 1 90 ? -6.608 9.033 31.649 1.00 84.19 90 LEU A N 1
ATOM 748 C CA . LEU A 1 90 ? -7.573 8.697 32.705 1.00 84.19 90 LEU A CA 1
ATOM 749 C C . LEU A 1 90 ? -8.758 9.674 32.777 1.00 84.19 90 LEU A C 1
ATOM 751 O O . LEU A 1 90 ? -9.890 9.240 32.964 1.00 84.19 90 LEU A O 1
ATOM 755 N N . LYS A 1 91 ? -8.526 10.978 32.568 1.00 84.19 91 LYS A N 1
ATOM 756 C CA . LYS A 1 91 ? -9.590 12.002 32.523 1.00 84.19 91 LYS A CA 1
ATOM 757 C C . LYS A 1 91 ? -10.551 11.845 31.342 1.00 84.19 91 LYS A C 1
ATOM 759 O O . LYS A 1 91 ? -11.667 12.349 31.409 1.00 84.19 91 LYS A O 1
ATOM 764 N N . SER A 1 92 ? -10.118 11.198 30.262 1.00 82.88 92 SER A N 1
ATOM 765 C CA . SER A 1 92 ? -10.963 10.920 29.094 1.00 82.88 92 SER A CA 1
ATOM 766 C C . SER A 1 92 ? -11.858 9.687 29.274 1.00 82.88 92 SER A C 1
ATOM 768 O O . SER A 1 92 ? -12.817 9.516 28.521 1.00 82.88 92 SER A O 1
ATOM 770 N N . GLY A 1 93 ? -11.558 8.842 30.266 1.00 84.38 93 GLY A N 1
ATOM 771 C CA . GLY A 1 93 ? -12.351 7.670 30.623 1.00 84.38 93 GLY A CA 1
ATOM 772 C C . GLY A 1 93 ? -13.446 7.990 31.640 1.00 84.38 93 GLY A C 1
ATOM 773 O O . GLY A 1 93 ? -13.322 8.894 32.468 1.00 84.38 93 GLY A O 1
ATOM 774 N N . LYS A 1 94 ? -14.530 7.215 31.605 1.00 87.19 94 LYS A N 1
ATOM 775 C CA . LYS A 1 94 ? -15.588 7.244 32.618 1.00 87.19 94 LYS A CA 1
ATOM 776 C C . LYS A 1 94 ? -15.244 6.239 33.728 1.00 87.19 94 LYS A C 1
ATOM 778 O O . LYS A 1 94 ? -15.106 5.060 33.421 1.00 87.19 94 LYS A O 1
ATOM 783 N N . PRO A 1 95 ? -15.137 6.644 35.003 1.00 88.50 95 PRO A N 1
ATOM 784 C CA . PRO A 1 95 ? -14.861 5.703 36.088 1.00 88.50 95 PRO A CA 1
ATOM 785 C C . PRO A 1 95 ? -16.032 4.720 36.276 1.00 88.50 95 PRO A C 1
ATOM 787 O O . PRO A 1 95 ? -17.194 5.136 36.273 1.00 88.50 95 PRO A O 1
ATOM 790 N N . LEU A 1 96 ? -15.723 3.431 36.439 1.00 87.69 96 LEU A N 1
ATOM 791 C CA . LEU A 1 96 ? -16.690 2.346 36.664 1.00 87.69 96 LEU A CA 1
ATOM 792 C C . LEU A 1 96 ? -16.636 1.813 38.098 1.00 87.69 96 LEU A C 1
ATOM 794 O O . LEU A 1 96 ? -17.674 1.705 38.752 1.00 87.69 96 LEU A O 1
ATOM 798 N N . SER A 1 97 ? -15.436 1.507 38.591 1.00 86.75 97 SER A N 1
ATOM 799 C CA . SER A 1 97 ? -15.209 0.971 39.933 1.00 86.75 97 SER A CA 1
ATOM 800 C C . SER A 1 97 ? -14.096 1.751 40.632 1.00 86.75 97 SER A C 1
ATOM 802 O O . SER A 1 97 ? -13.152 2.225 39.999 1.00 86.75 97 SER A O 1
ATOM 804 N N . HIS A 1 98 ? -14.226 1.921 41.949 1.00 85.38 98 HIS A N 1
ATOM 805 C CA . HIS A 1 98 ? -13.209 2.581 42.760 1.00 85.38 98 HIS A CA 1
ATOM 806 C C . HIS A 1 98 ? -12.818 1.708 43.949 1.00 85.38 98 HIS A C 1
ATOM 808 O O . HIS A 1 98 ? -13.644 1.396 44.815 1.00 85.38 98 HIS A O 1
ATOM 814 N N . HIS A 1 99 ? -11.543 1.340 44.009 1.00 82.94 99 HIS A N 1
ATOM 815 C CA . HIS A 1 99 ? -10.999 0.454 45.027 1.00 82.94 99 HIS A CA 1
ATOM 816 C C . HIS A 1 99 ? -10.239 1.267 46.077 1.00 82.94 99 HIS A C 1
ATOM 818 O O . HIS A 1 99 ? -9.046 1.530 45.946 1.00 82.94 99 HIS A O 1
ATOM 824 N N . LYS A 1 100 ? -10.923 1.622 47.177 1.00 77.00 100 LYS A N 1
ATOM 825 C CA . LYS A 1 100 ? -10.380 2.479 48.257 1.00 77.00 100 LYS A CA 1
ATOM 826 C C . LYS A 1 100 ? -9.007 2.047 48.788 1.00 77.00 100 LYS A C 1
ATOM 828 O O . LYS A 1 100 ? -8.198 2.899 49.133 1.00 77.00 100 LYS A O 1
ATOM 833 N N . ASN A 1 101 ? -8.756 0.741 48.860 1.00 85.44 101 ASN A N 1
ATOM 834 C CA . ASN A 1 101 ? -7.515 0.193 49.414 1.00 85.44 101 ASN A CA 1
ATOM 835 C C . ASN A 1 101 ? -6.464 -0.124 48.336 1.00 85.44 101 ASN A C 1
ATOM 837 O O . ASN A 1 101 ? -5.319 -0.399 48.683 1.00 85.44 101 ASN A O 1
ATOM 841 N N . GLN A 1 102 ? -6.841 -0.116 47.051 1.00 85.81 102 GLN A N 1
ATOM 842 C CA . GLN A 1 102 ? -5.974 -0.464 45.919 1.00 85.81 102 GLN A CA 1
ATOM 843 C C . GLN A 1 102 ? -6.344 0.367 44.671 1.00 85.81 102 GLN A C 1
ATOM 845 O O . GLN A 1 102 ? -6.922 -0.171 43.730 1.00 85.81 102 GLN A O 1
ATOM 850 N N . PRO A 1 103 ? -5.988 1.668 44.617 1.00 84.38 103 PRO A N 1
ATOM 851 C CA . PRO A 1 103 ? -6.380 2.567 43.519 1.00 84.38 103 PRO A CA 1
ATOM 852 C C . PRO A 1 103 ? -5.880 2.156 42.125 1.00 84.38 103 PRO A C 1
ATOM 854 O O . PRO A 1 103 ? -6.372 2.656 41.116 1.00 84.38 103 PRO A O 1
ATOM 857 N N . MET A 1 104 ? -4.885 1.265 42.051 1.00 86.31 104 MET A N 1
ATOM 858 C CA . MET A 1 104 ? -4.387 0.703 40.788 1.00 86.31 104 MET A CA 1
ATOM 859 C C . MET A 1 104 ? -5.399 -0.220 40.099 1.00 86.31 104 MET A C 1
ATOM 861 O O . MET A 1 104 ? -5.352 -0.366 38.881 1.00 86.31 104 MET A O 1
ATOM 865 N N . LEU A 1 105 ? -6.358 -0.757 40.859 1.00 88.69 105 LEU A N 1
ATOM 866 C CA . LEU A 1 105 ? -7.461 -1.564 40.344 1.00 88.69 105 LEU A CA 1
ATOM 867 C C . LEU A 1 105 ? -8.681 -0.729 39.929 1.00 88.69 105 LEU A C 1
ATOM 869 O O . LEU A 1 105 ? -9.674 -1.306 39.508 1.00 88.69 105 LEU A O 1
ATOM 873 N N . ASP A 1 106 ? -8.645 0.603 40.063 1.00 89.25 106 ASP A N 1
ATOM 874 C CA . ASP A 1 106 ? -9.739 1.464 39.597 1.00 89.25 106 ASP A CA 1
ATOM 875 C C . ASP A 1 106 ? -10.003 1.211 38.104 1.00 89.25 106 ASP A C 1
ATOM 877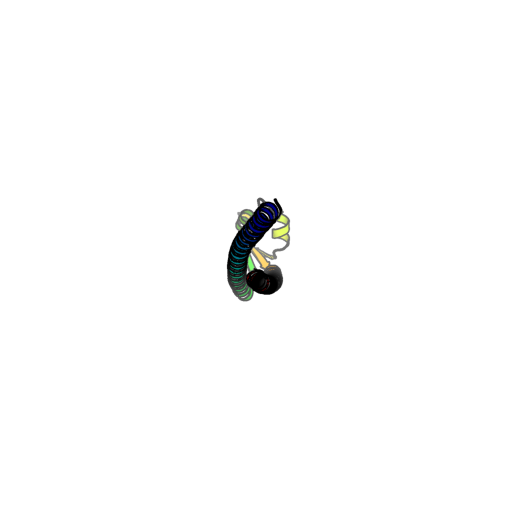 O O . ASP A 1 106 ? -9.090 1.356 37.286 1.00 89.25 106 ASP A O 1
ATOM 881 N N . GLU A 1 107 ? -11.240 0.864 37.748 1.00 91.12 107 GLU A N 1
ATOM 882 C CA . GLU A 1 107 ? -11.633 0.590 36.365 1.00 91.12 107 GLU A CA 1
ATOM 883 C C . GLU A 1 107 ? -12.204 1.834 35.685 1.00 91.12 107 GLU A C 1
ATOM 885 O O . GLU A 1 107 ? -13.036 2.561 36.241 1.00 91.12 107 GLU A O 1
ATOM 890 N N . PHE A 1 108 ? -11.806 2.038 34.432 1.00 90.00 108 PHE A N 1
ATOM 891 C CA . PHE A 1 108 ? -12.243 3.136 33.582 1.00 90.00 108 PHE A CA 1
ATOM 892 C C . PHE A 1 108 ? -12.774 2.598 32.255 1.00 90.00 108 PHE A C 1
ATOM 894 O O . PHE A 1 108 ? -12.140 1.773 31.602 1.00 90.00 108 PHE A O 1
ATOM 901 N N . GLU A 1 109 ? -13.929 3.107 31.839 1.00 89.50 109 GLU A N 1
ATOM 902 C CA . GLU A 1 109 ? -14.540 2.852 30.541 1.00 89.50 109 GLU A CA 1
ATOM 903 C C . GLU A 1 109 ? -14.117 3.927 29.534 1.00 89.50 109 GLU A C 1
ATOM 905 O O . GLU A 1 109 ? -14.366 5.119 29.731 1.00 89.50 109 GLU A O 1
ATOM 910 N N . PHE A 1 110 ? -13.526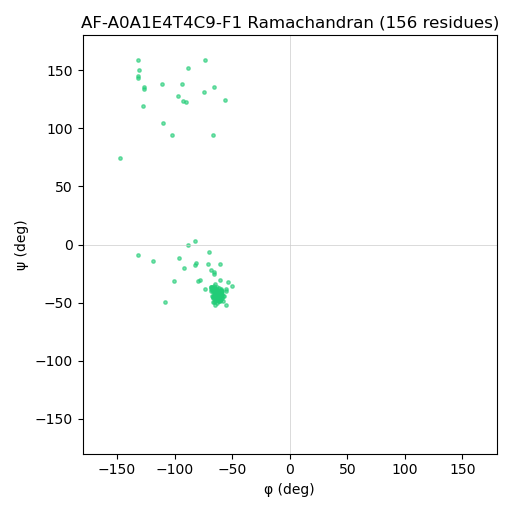 3.512 28.417 1.00 86.38 110 PHE A N 1
ATOM 911 C CA . PHE A 1 110 ? -13.109 4.395 27.330 1.00 86.38 110 PHE A CA 1
ATOM 912 C C . PHE A 1 110 ? -13.963 4.169 26.089 1.00 86.38 110 PHE A C 1
ATOM 914 O O . PHE A 1 110 ? -14.244 3.033 25.711 1.00 86.38 110 PHE A O 1
ATOM 921 N N . SER A 1 111 ? -14.355 5.252 25.414 1.00 85.62 111 SER A N 1
ATOM 922 C CA . SER A 1 111 ? -15.067 5.162 24.137 1.00 85.62 111 SER A CA 1
ATOM 923 C C . SER A 1 111 ? -14.120 4.772 23.003 1.00 85.62 111 SER A C 1
ATOM 925 O O . SER A 1 111 ? -13.107 5.431 22.784 1.00 85.62 111 SER A O 1
ATOM 927 N N . MET A 1 112 ? -14.513 3.785 22.195 1.00 83.81 112 MET A N 1
ATOM 928 C CA . MET A 1 112 ? -13.765 3.387 20.992 1.00 83.81 112 MET A CA 1
ATOM 929 C C . MET A 1 112 ? -14.061 4.275 19.769 1.00 83.81 112 MET A C 1
ATOM 931 O O . MET A 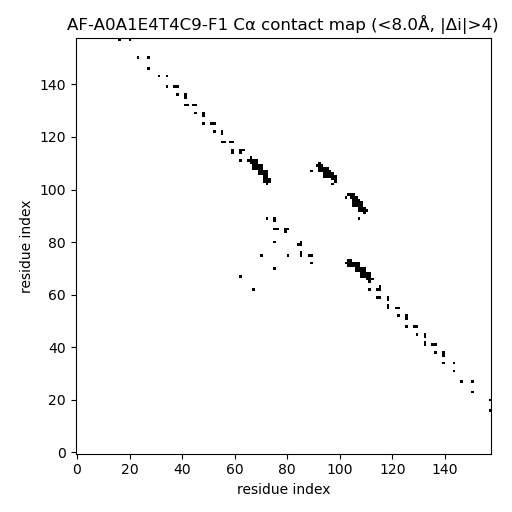1 112 ? -13.545 4.032 18.679 1.00 83.81 112 MET A O 1
ATOM 935 N N . S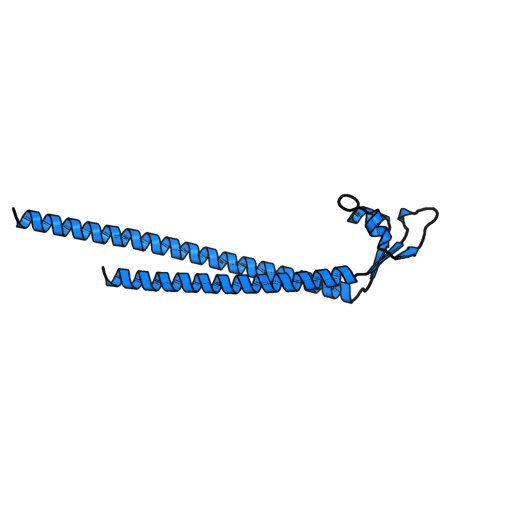ER A 1 113 ? -14.882 5.321 19.920 1.00 80.75 113 SER A N 1
ATOM 936 C CA . SER A 1 113 ? -15.281 6.217 18.822 1.00 80.75 113 SER A CA 1
ATOM 937 C C . SER A 1 113 ? -14.095 6.925 18.152 1.00 80.75 113 SER A C 1
ATOM 939 O O . SER A 1 113 ? -14.059 7.052 16.927 1.00 80.75 113 SER A O 1
ATOM 941 N N . SER A 1 114 ? -13.090 7.328 18.932 1.00 76.06 114 SER A N 1
ATOM 942 C CA . SER A 1 114 ? -11.844 7.914 18.424 1.00 76.06 114 SER A CA 1
ATOM 943 C C . SER A 1 114 ? -11.049 6.913 17.580 1.00 76.06 114 SER A C 1
ATOM 945 O O . SER A 1 114 ? -10.574 7.260 16.500 1.00 76.06 114 SER A O 1
ATOM 947 N N . VAL A 1 115 ? -10.979 5.648 18.010 1.00 79.69 115 VAL A N 1
ATOM 948 C CA . VAL A 1 115 ? -10.320 4.562 17.267 1.00 79.69 115 VAL A CA 1
ATOM 949 C C . VAL A 1 115 ? -11.039 4.293 15.947 1.00 79.69 115 VAL A C 1
ATOM 951 O O . VAL A 1 115 ? -10.386 4.184 14.912 1.00 79.69 115 VAL A O 1
ATOM 954 N N . GLN A 1 116 ? -12.375 4.275 15.940 1.00 83.94 116 GLN A N 1
ATOM 955 C CA . GLN A 1 116 ? -13.170 4.117 14.715 1.00 83.94 116 GLN A CA 1
ATOM 956 C C . GLN A 1 116 ? -12.924 5.258 13.714 1.00 83.94 116 GLN A C 1
ATOM 958 O O . GLN A 1 116 ? -12.793 5.023 12.510 1.00 83.94 116 GLN A O 1
ATOM 963 N N . MET A 1 117 ? -12.836 6.504 14.190 1.00 84.44 117 MET A N 1
ATOM 964 C CA . MET A 1 117 ? -12.504 7.654 13.340 1.00 84.44 117 MET A CA 1
ATOM 965 C C . MET A 1 117 ? -11.087 7.550 12.768 1.00 84.44 117 MET A C 1
ATOM 967 O O . MET A 1 117 ? -10.895 7.776 11.570 1.00 84.44 117 MET A O 1
ATOM 971 N N . SER A 1 118 ? -10.116 7.135 13.583 1.00 79.81 118 SER A N 1
ATOM 972 C CA . SER A 1 118 ? -8.750 6.858 13.131 1.00 79.81 118 SER A CA 1
ATOM 973 C C . SER A 1 118 ? -8.705 5.737 12.090 1.00 79.81 118 SER A C 1
ATOM 975 O O . SER A 1 118 ? -8.034 5.895 11.071 1.00 79.81 118 SER A O 1
ATOM 977 N N . CYS A 1 119 ? -9.478 4.660 12.267 1.00 86.81 119 CYS A N 1
ATOM 978 C CA . CYS A 1 119 ? -9.561 3.562 11.299 1.00 86.81 119 CYS A CA 1
ATOM 979 C C . CYS A 1 119 ? -10.129 4.027 9.950 1.00 86.81 119 CYS A C 1
ATOM 981 O O . CYS A 1 119 ? -9.606 3.658 8.897 1.00 86.81 119 CYS A O 1
ATOM 983 N N . LYS A 1 120 ? -11.162 4.880 9.955 1.00 89.06 120 LYS A N 1
ATOM 984 C CA . LYS A 1 120 ? -11.710 5.484 8.724 1.00 89.06 120 LYS A CA 1
ATOM 985 C C . LYS A 1 120 ? -10.692 6.385 8.026 1.00 89.06 120 LYS A C 1
ATOM 987 O O . LYS A 1 120 ? -10.539 6.315 6.808 1.00 89.06 120 LYS A O 1
ATOM 992 N N . SER A 1 121 ? -9.992 7.219 8.793 1.00 88.88 121 SER A N 1
ATOM 993 C CA . SER A 1 121 ? -8.945 8.098 8.265 1.00 88.88 121 SER A CA 1
ATOM 994 C C . SER A 1 121 ? -7.810 7.291 7.625 1.00 88.88 121 SER A C 1
ATOM 996 O O . SER A 1 121 ? -7.416 7.556 6.487 1.00 88.88 121 SER A O 1
ATOM 998 N N . LEU A 1 122 ? -7.351 6.235 8.305 1.00 84.94 122 LEU A N 1
ATOM 999 C CA . LEU A 1 122 ? -6.306 5.347 7.803 1.00 84.94 122 LEU A CA 1
ATOM 1000 C C . LEU A 1 122 ? -6.749 4.593 6.539 1.00 84.94 122 LEU A C 1
ATOM 1002 O O . LEU A 1 122 ? -5.981 4.525 5.582 1.00 84.94 122 LEU A O 1
ATOM 1006 N N . ALA A 1 123 ? -7.989 4.099 6.481 1.00 90.88 123 ALA A N 1
ATOM 1007 C CA . ALA A 1 123 ? -8.535 3.458 5.280 1.00 90.88 123 ALA A CA 1
ATOM 1008 C C . ALA A 1 123 ? -8.539 4.406 4.065 1.00 90.88 123 ALA A C 1
ATOM 1010 O O . ALA 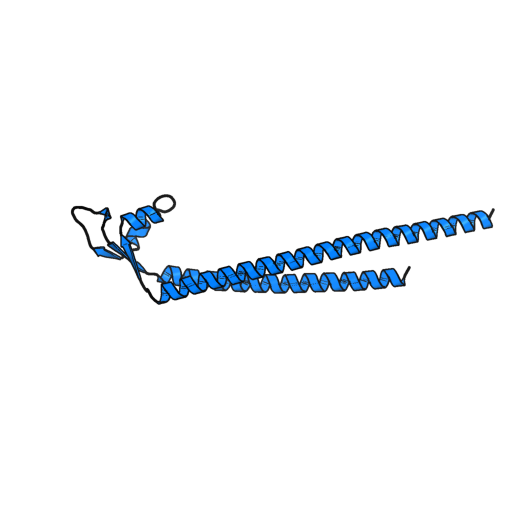A 1 123 ? -8.129 4.024 2.963 1.00 90.88 123 ALA A O 1
ATOM 1011 N N . ASN A 1 124 ? -8.930 5.669 4.264 1.00 93.25 124 ASN A N 1
ATOM 1012 C CA . ASN A 1 124 ? -8.879 6.683 3.210 1.00 93.25 124 ASN A CA 1
ATOM 1013 C C . ASN A 1 124 ? -7.439 6.946 2.747 1.00 93.25 124 ASN A C 1
ATOM 1015 O O . ASN A 1 124 ? -7.173 6.957 1.543 1.00 93.25 124 ASN A O 1
ATOM 1019 N N . ALA A 1 125 ? -6.497 7.096 3.682 1.00 90.50 125 ALA A N 1
ATOM 1020 C CA . ALA A 1 125 ? -5.086 7.307 3.363 1.00 90.50 125 ALA A CA 1
ATOM 1021 C C . ALA A 1 125 ? -4.483 6.126 2.582 1.00 90.50 125 ALA A C 1
ATOM 1023 O O . ALA A 1 125 ? -3.808 6.334 1.572 1.00 90.50 125 ALA A O 1
ATOM 1024 N N . ILE A 1 126 ? -4.771 4.885 2.993 1.00 88.62 126 ILE A N 1
ATOM 1025 C CA . ILE A 1 126 ? -4.326 3.676 2.282 1.00 88.62 126 ILE A CA 1
ATOM 1026 C C . ILE A 1 126 ? -4.907 3.645 0.864 1.00 88.62 126 ILE A C 1
ATOM 1028 O O . ILE A 1 126 ? -4.174 3.374 -0.085 1.00 88.62 126 ILE A O 1
ATOM 1032 N N . THR A 1 127 ? -6.189 3.979 0.697 1.00 93.19 127 THR A N 1
ATOM 1033 C CA . THR A 1 127 ? -6.848 4.021 -0.621 1.00 93.19 127 THR A CA 1
ATOM 1034 C C . THR A 1 127 ? -6.184 5.030 -1.558 1.00 93.19 127 THR A C 1
ATOM 1036 O O . THR A 1 127 ? -5.932 4.720 -2.723 1.00 93.19 127 THR A O 1
ATOM 1039 N N . ILE A 1 128 ? -5.854 6.224 -1.054 1.00 95.12 128 ILE A N 1
ATOM 1040 C CA . ILE A 1 128 ? -5.122 7.242 -1.820 1.00 95.12 128 ILE A CA 1
ATOM 1041 C C . ILE A 1 128 ? -3.753 6.699 -2.246 1.00 95.12 128 ILE A C 1
ATOM 1043 O O . ILE A 1 128 ? -3.423 6.755 -3.428 1.00 95.12 128 ILE A O 1
ATOM 1047 N N . LYS A 1 129 ? -2.993 6.092 -1.326 1.00 91.44 129 LYS A N 1
ATOM 1048 C CA . LYS A 1 129 ? -1.673 5.521 -1.642 1.00 91.44 129 LYS A CA 1
ATOM 1049 C C . LYS A 1 129 ? -1.727 4.352 -2.621 1.00 91.44 129 LYS A C 1
ATOM 1051 O O . LYS A 1 129 ? -0.837 4.221 -3.456 1.00 91.44 129 LYS A O 1
ATOM 1056 N N . MET A 1 130 ? -2.771 3.528 -2.574 1.00 89.69 130 MET A N 1
ATOM 1057 C CA . MET A 1 130 ? -2.973 2.479 -3.576 1.00 89.69 130 MET A CA 1
ATOM 1058 C C . MET A 1 130 ? -3.224 3.065 -4.970 1.00 89.69 130 MET A C 1
ATOM 1060 O O . MET A 1 130 ? -2.684 2.538 -5.939 1.00 89.69 130 MET A O 1
ATOM 1064 N N . ARG A 1 131 ? -3.980 4.168 -5.068 1.00 94.12 131 ARG A N 1
ATOM 1065 C CA . ARG A 1 131 ? -4.191 4.883 -6.336 1.00 94.12 131 ARG A CA 1
ATOM 1066 C C . ARG A 1 131 ? -2.892 5.485 -6.871 1.00 94.12 131 ARG A C 1
ATOM 1068 O O . ARG A 1 131 ? -2.613 5.335 -8.053 1.00 94.12 131 ARG A O 1
ATOM 1075 N N . GLU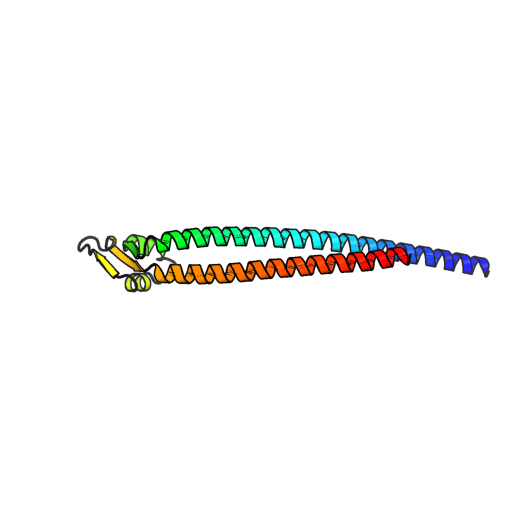 A 1 132 ? -2.087 6.102 -6.007 1.00 92.81 132 GLU A N 1
ATOM 1076 C CA . GLU A 1 132 ? -0.759 6.611 -6.387 1.00 92.81 132 GLU A CA 1
ATOM 1077 C C . GLU A 1 132 ? 0.142 5.483 -6.926 1.00 92.81 132 GLU A C 1
ATOM 1079 O O . GLU A 1 132 ? 0.832 5.672 -7.923 1.00 92.81 132 GLU A O 1
ATOM 1084 N N . CYS A 1 133 ? 0.101 4.284 -6.328 1.00 91.38 133 CYS A N 1
ATOM 1085 C CA . CYS A 1 133 ? 0.837 3.123 -6.846 1.00 91.38 133 CYS A CA 1
ATOM 1086 C C . CYS A 1 133 ? 0.377 2.728 -8.259 1.00 91.38 133 CYS A C 1
ATOM 1088 O O . CYS A 1 133 ? 1.209 2.403 -9.105 1.00 91.38 133 CYS A O 1
ATOM 1090 N N . ASP A 1 134 ? -0.932 2.757 -8.522 1.00 91.62 134 ASP A N 1
ATOM 1091 C CA . ASP A 1 134 ? -1.487 2.445 -9.845 1.00 91.62 134 ASP A CA 1
ATOM 1092 C C . ASP A 1 134 ? -1.088 3.476 -10.902 1.00 91.62 134 ASP A C 1
ATOM 1094 O O . ASP A 1 134 ? -0.746 3.118 -12.031 1.00 91.62 134 ASP A O 1
ATOM 1098 N N . GLU A 1 135 ? -1.062 4.750 -10.523 1.00 94.00 135 GLU A N 1
ATOM 1099 C CA . GLU A 1 135 ? -0.601 5.828 -11.389 1.00 94.00 135 GLU A CA 1
ATOM 1100 C C . GLU A 1 135 ? 0.893 5.703 -11.711 1.00 94.00 135 GLU A C 1
ATOM 1102 O O . GLU A 1 135 ? 1.273 5.740 -12.881 1.00 94.00 135 GLU A O 1
ATOM 1107 N N . LEU A 1 136 ? 1.735 5.447 -10.705 1.00 90.88 136 LEU A N 1
ATOM 1108 C CA . LEU A 1 136 ? 3.166 5.201 -10.907 1.00 90.88 136 LEU A CA 1
ATOM 1109 C C . LEU A 1 136 ? 3.410 3.986 -11.805 1.00 90.88 136 LEU A C 1
ATOM 1111 O O . LEU A 1 136 ? 4.249 4.038 -12.702 1.00 90.88 136 LEU A O 1
ATOM 1115 N N . ARG A 1 137 ? 2.649 2.900 -11.616 1.00 89.62 137 ARG A N 1
ATOM 1116 C CA . ARG A 1 137 ? 2.754 1.705 -12.464 1.00 89.62 137 ARG A CA 1
ATOM 1117 C C . ARG A 1 137 ? 2.462 2.035 -13.927 1.00 89.62 137 ARG A C 1
ATOM 1119 O O . ARG A 1 137 ? 3.181 1.571 -14.811 1.00 89.62 137 ARG A O 1
ATOM 1126 N N . LYS A 1 138 ? 1.433 2.848 -14.179 1.00 92.31 138 LYS A N 1
ATOM 1127 C CA . LYS A 1 138 ? 1.083 3.314 -15.525 1.00 92.31 138 LYS A CA 1
ATOM 1128 C C . LYS A 1 138 ? 2.197 4.175 -16.126 1.00 92.31 138 LYS A C 1
ATOM 1130 O O . LYS A 1 138 ? 2.610 3.911 -17.250 1.00 92.31 138 LYS A O 1
ATOM 1135 N N . GLN A 1 139 ? 2.735 5.129 -15.368 1.00 91.44 139 GLN A N 1
ATOM 1136 C CA . GLN A 1 139 ? 3.830 5.994 -15.824 1.00 91.44 139 GLN A CA 1
ATOM 1137 C C . GLN A 1 139 ? 5.098 5.199 -16.172 1.00 91.44 139 GLN A C 1
ATOM 1139 O O . GLN A 1 139 ? 5.739 5.475 -17.186 1.00 91.44 139 GLN A O 1
ATOM 1144 N N . VAL A 1 140 ? 5.444 4.179 -15.376 1.00 87.50 140 VAL A N 1
ATOM 1145 C CA . VAL A 1 140 ? 6.581 3.287 -15.665 1.00 87.50 140 VAL A CA 1
ATOM 1146 C C . VAL A 1 140 ? 6.334 2.478 -16.941 1.00 87.50 140 VAL A C 1
ATOM 1148 O O . VAL A 1 140 ? 7.226 2.377 -17.782 1.00 87.50 140 VAL A O 1
ATOM 1151 N N . ALA A 1 141 ? 5.122 1.953 -17.142 1.00 85.56 141 ALA A N 1
ATOM 1152 C CA . ALA A 1 141 ? 4.769 1.236 -18.369 1.00 85.56 141 ALA A CA 1
ATOM 1153 C C . ALA A 1 141 ? 4.827 2.140 -19.617 1.00 85.56 141 ALA A C 1
ATOM 1155 O O . ALA A 1 141 ? 5.366 1.740 -20.648 1.00 85.56 141 ALA A O 1
ATOM 1156 N N . GLU A 1 142 ? 4.337 3.378 -19.517 1.00 88.94 142 GLU A N 1
ATOM 1157 C CA . GLU A 1 142 ? 4.425 4.380 -20.587 1.00 88.94 142 GLU A CA 1
ATOM 1158 C C . GLU A 1 142 ? 5.873 4.805 -20.871 1.00 88.94 142 GLU A C 1
ATOM 1160 O O . GLU A 1 142 ? 6.246 5.029 -22.022 1.00 88.94 142 GLU A O 1
ATOM 1165 N N . SER A 1 143 ? 6.711 4.926 -19.836 1.00 84.88 143 SER A N 1
ATOM 1166 C CA . SER A 1 143 ? 8.149 5.181 -19.991 1.00 84.88 143 SER A CA 1
ATOM 1167 C C . SER A 1 143 ? 8.828 4.043 -20.752 1.00 84.88 143 SER A C 1
ATOM 1169 O O . SER A 1 143 ? 9.520 4.286 -21.740 1.00 84.88 143 SER A O 1
ATOM 1171 N N . LYS A 1 144 ? 8.555 2.793 -20.358 1.00 83.19 144 LYS A N 1
ATOM 1172 C CA . LYS A 1 144 ? 9.082 1.603 -21.030 1.00 83.19 144 LYS A CA 1
ATOM 1173 C C . LYS A 1 144 ? 8.691 1.565 -22.510 1.00 83.19 144 LYS A C 1
ATOM 1175 O O . LYS A 1 144 ? 9.562 1.411 -23.356 1.00 83.19 144 LYS A O 1
ATOM 1180 N N . SER A 1 145 ? 7.412 1.774 -22.826 1.00 85.44 145 SER A N 1
ATOM 1181 C CA . SER A 1 145 ? 6.927 1.770 -24.213 1.00 85.44 145 SER A CA 1
ATOM 1182 C C . SER A 1 145 ? 7.582 2.862 -25.070 1.00 85.44 145 SER A C 1
ATOM 1184 O O . SER A 1 145 ? 7.919 2.616 -26.226 1.00 85.44 145 SER A O 1
ATOM 1186 N N . ARG A 1 146 ? 7.825 4.053 -24.504 1.00 83.44 146 ARG A N 1
ATOM 1187 C CA . ARG A 1 146 ? 8.565 5.122 -25.195 1.00 83.44 146 ARG A CA 1
ATOM 1188 C C . ARG A 1 146 ? 10.010 4.726 -25.485 1.00 83.44 146 ARG A C 1
ATOM 1190 O O . ARG A 1 146 ? 10.493 4.989 -26.582 1.00 83.44 146 ARG A O 1
ATOM 1197 N N . TRP A 1 147 ? 10.688 4.093 -24.531 1.00 78.31 147 TRP A N 1
ATOM 1198 C CA . TRP A 1 147 ? 12.053 3.606 -24.736 1.00 78.31 147 TRP A CA 1
ATOM 1199 C C . TRP A 1 147 ? 12.128 2.480 -25.771 1.00 78.31 147 TRP A C 1
ATOM 1201 O O . TRP A 1 147 ? 13.047 2.484 -26.585 1.00 78.31 147 TRP A O 1
ATOM 1211 N N . GLU A 1 148 ? 11.153 1.570 -25.794 1.00 81.06 148 GLU A N 1
ATOM 1212 C CA . GLU A 1 148 ? 11.041 0.524 -26.820 1.00 81.06 148 GLU A CA 1
ATOM 1213 C C . GLU A 1 148 ? 10.850 1.128 -28.227 1.00 81.06 148 GLU A C 1
ATOM 1215 O O . GLU A 1 148 ? 11.528 0.713 -29.165 1.00 81.06 148 GLU A O 1
ATOM 1220 N N . ASP A 1 149 ? 10.007 2.157 -28.379 1.00 82.25 149 ASP A N 1
ATOM 1221 C CA . ASP A 1 149 ? 9.814 2.865 -29.659 1.00 82.25 149 ASP A CA 1
ATOM 1222 C C . ASP A 1 149 ? 11.080 3.614 -30.115 1.00 82.25 149 ASP A C 1
ATOM 1224 O O . ASP A 1 149 ? 11.487 3.524 -31.276 1.00 82.25 149 ASP A O 1
ATOM 1228 N N . VAL A 1 150 ? 11.752 4.325 -29.200 1.00 78.50 150 VAL A N 1
ATOM 1229 C CA . VAL A 1 150 ? 13.026 5.005 -29.499 1.00 78.50 150 VAL A CA 1
ATOM 1230 C C . VAL A 1 150 ? 14.102 3.994 -29.893 1.00 78.50 150 VAL A C 1
ATOM 1232 O O . VAL A 1 150 ? 14.802 4.206 -30.882 1.00 78.50 150 VAL A O 1
ATOM 1235 N N . SER A 1 151 ? 14.210 2.884 -29.162 1.00 73.62 151 SER A N 1
ATOM 1236 C CA . SER A 1 151 ? 15.140 1.799 -29.477 1.00 73.62 151 SER A CA 1
ATOM 1237 C C . SER A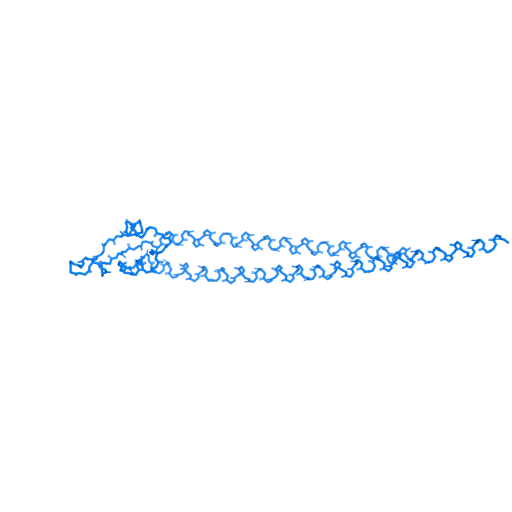 1 151 ? 14.869 1.207 -30.861 1.00 73.62 151 SER A C 1
ATOM 1239 O O . SER A 1 151 ? 15.799 1.092 -31.657 1.00 73.62 151 SER A O 1
ATOM 1241 N N . GLY A 1 152 ? 13.609 0.910 -31.193 1.00 77.38 152 GLY A N 1
ATOM 1242 C CA . GLY A 1 152 ? 13.239 0.373 -32.505 1.00 77.38 152 GLY A CA 1
ATOM 1243 C C . GLY A 1 152 ? 13.607 1.310 -33.658 1.00 77.38 152 GLY A C 1
ATOM 1244 O O . GLY A 1 152 ? 14.120 0.861 -34.681 1.00 77.38 152 GLY A O 1
ATOM 1245 N N . LYS A 1 153 ? 13.423 2.624 -33.480 1.00 78.19 153 LYS A N 1
ATOM 1246 C CA . LYS A 1 153 ? 13.837 3.636 -34.468 1.00 78.19 153 LYS A CA 1
ATOM 1247 C C . LYS A 1 153 ? 15.349 3.699 -34.641 1.00 78.19 153 LYS A C 1
ATOM 1249 O O . LYS A 1 153 ? 15.810 3.818 -35.768 1.00 78.19 153 LYS A O 1
ATOM 1254 N N . VAL A 1 154 ? 16.110 3.613 -33.550 1.00 71.88 154 VAL A N 1
ATOM 1255 C CA . VAL A 1 154 ? 17.580 3.578 -33.591 1.00 71.88 154 VAL A CA 1
ATOM 1256 C C . VAL A 1 154 ? 18.068 2.354 -34.359 1.00 71.88 154 VAL A C 1
ATOM 1258 O O . VAL A 1 154 ? 18.875 2.507 -35.266 1.00 71.88 154 VAL A O 1
ATOM 1261 N N . VAL A 1 155 ? 17.540 1.167 -34.050 1.00 71.00 155 VAL A N 1
ATOM 1262 C CA . VAL A 1 155 ? 17.903 -0.082 -34.743 1.00 71.00 155 VAL A CA 1
ATOM 1263 C C . VAL A 1 155 ? 17.573 -0.018 -36.234 1.00 71.00 155 VAL A C 1
ATOM 1265 O O . VAL A 1 155 ? 18.255 -0.641 -37.031 1.00 71.00 155 VAL A O 1
ATOM 1268 N N . HIS A 1 156 ? 16.538 0.727 -36.630 1.00 67.06 156 HIS A N 1
ATOM 1269 C CA . HIS A 1 156 ? 16.173 0.874 -38.039 1.00 67.06 156 HIS A CA 1
ATOM 1270 C C . HIS A 1 156 ? 16.994 1.935 -38.797 1.00 67.06 156 HIS A C 1
ATOM 1272 O O . HIS A 1 156 ? 16.961 1.965 -40.025 1.00 67.06 156 HIS A O 1
ATOM 1278 N N . LEU A 1 157 ? 17.667 2.838 -38.076 1.00 62.38 157 LEU A N 1
ATOM 1279 C CA . LEU A 1 157 ? 18.521 3.894 -38.633 1.00 62.38 157 LEU A CA 1
ATOM 1280 C C . LEU A 1 157 ? 19.991 3.472 -38.765 1.00 62.38 157 LEU A C 1
ATOM 1282 O O . LEU A 1 157 ? 20.726 4.121 -39.513 1.00 62.38 157 LEU A O 1
ATOM 1286 N N . LEU A 1 158 ? 20.396 2.447 -38.013 1.00 52.62 158 LEU A N 1
ATOM 1287 C CA . LEU A 1 158 ? 21.686 1.761 -38.104 1.00 52.62 158 LEU A CA 1
ATOM 1288 C C . LEU A 1 158 ? 21.628 0.683 -39.196 1.00 52.62 158 LEU A C 1
ATOM 1290 O O . LEU A 1 158 ? 22.636 0.550 -39.922 1.00 52.62 158 LEU A O 1
#

Solvent-accessible surface area (backbone atoms only — not comparable to full-atom values): 8496 Å² total; per-residue (Å²): 111,69,66,61,54,48,50,52,53,51,53,52,46,53,54,48,52,52,52,50,51,53,52,51,53,54,48,51,54,52,52,53,51,51,49,52,53,50,50,51,52,42,51,54,51,46,51,52,45,52,53,52,47,54,51,42,52,52,51,40,54,53,43,65,75,37,63,55,49,78,40,32,45,48,56,48,40,72,75,31,55,88,87,47,67,43,68,62,54,58,68,71,29,47,80,75,47,80,37,92,91,45,64,52,65,20,28,28,39,31,70,30,63,65,57,47,52,50,38,53,53,49,51,52,53,45,52,51,53,48,49,52,41,54,51,52,50,50,51,48,50,53,51,50,52,50,51,53,52,53,49,54,53,50,65,72,73,107

Foldseek 3Di:
DVVVVVVVVVVVVVVVLVVVLVVLVVVLVVLVVVLVVLLVVLVVVLVVLVVVLVVLVVQLVVCVVPQKDKDFLLRLCVVAVPPDDSVVVQVQWDWDDADPVCNRRTITIHGCVVVNVVSVVSNVVSVVSSVVSVVSNVVSVVVNVVSVVVSVVSVVVD

pLDDT: mean 83.74, std 7.54, range [52.62, 95.12]

Nearest PDB structures (foldseek):
  3ja6-assembly1_I  TM=3.432E-01  e=8.980E-01  Escherichia coli
  3zx6-assembly1_B  TM=3.762E-01  e=1.307E+00  Archaeoglobus fulgidus DSM 4304
  6tpi-assembly1_A  TM=3.059E-01  e=3.791E+00  Escherichia coli K-12

Organism: NCBI:txid983967